Protein AF-A0A953DZ77-F1 (afdb_monomer_lite)

Sequence (72 aa):
MGVRQPQVEERSRANTGPVKHGYPPPRLAPGTLTTAYCGELIIVEGECSDRPPRDACPLCVLAWEERRRRFW

Structure (mmCIF, N/CA/C/O backbone):
data_AF-A0A953DZ77-F1
#
_entry.id   AF-A0A953DZ77-F1
#
loop_
_atom_site.group_PDB
_atom_site.id
_atom_site.type_symbol
_atom_site.label_atom_id
_atom_site.label_alt_id
_atom_site.label_comp_id
_atom_site.label_asym_id
_atom_site.label_entity_id
_atom_site.label_seq_id
_atom_site.pdbx_PDB_ins_code
_atom_site.Cartn_x
_atom_site.Cartn_y
_atom_site.Cartn_z
_atom_site.occupancy
_atom_site.B_iso_or_equiv
_atom_site.auth_seq_id
_atom_site.auth_comp_id
_atom_site.auth_asym_id
_atom_site.auth_atom_id
_atom_si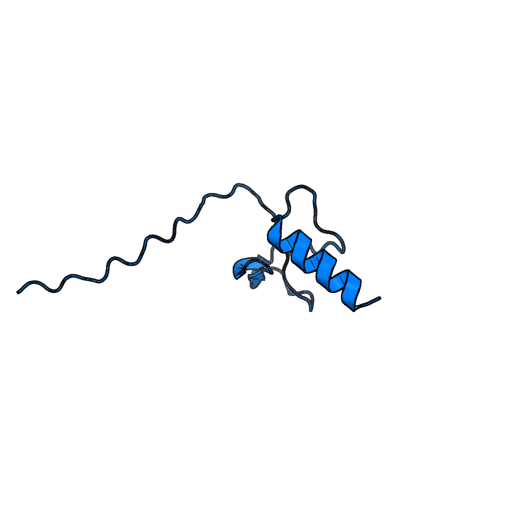te.pdbx_PDB_model_num
ATOM 1 N N . MET A 1 1 ? -10.269 45.725 -8.838 1.00 42.31 1 MET A N 1
ATOM 2 C CA . MET A 1 1 ? -9.484 44.743 -8.061 1.00 42.31 1 MET A CA 1
ATOM 3 C C . MET A 1 1 ? -10.400 43.567 -7.763 1.00 42.31 1 MET A C 1
ATOM 5 O O . MET A 1 1 ? -11.288 43.708 -6.938 1.00 42.31 1 MET A O 1
ATOM 9 N N . GLY A 1 2 ? -10.282 42.472 -8.513 1.00 44.88 2 GLY A N 1
ATOM 10 C CA . GLY A 1 2 ? -11.064 41.253 -8.298 1.00 44.88 2 GLY A CA 1
ATOM 11 C C . GLY A 1 2 ? -10.102 40.134 -7.933 1.00 44.88 2 GLY A C 1
ATOM 12 O O . GLY A 1 2 ? -9.196 39.833 -8.707 1.00 44.88 2 GLY A O 1
ATOM 13 N N . VAL A 1 3 ? -10.241 39.601 -6.724 1.00 47.00 3 VAL A N 1
ATOM 14 C CA . VAL A 1 3 ? -9.395 38.542 -6.169 1.00 47.00 3 VAL A CA 1
ATOM 15 C C . VAL A 1 3 ? -9.458 37.296 -7.058 1.00 47.00 3 VAL A C 1
ATOM 17 O O . VAL A 1 3 ? -10.506 36.675 -7.216 1.00 47.00 3 VAL A O 1
ATOM 20 N N . ARG A 1 4 ? -8.324 36.949 -7.676 1.00 45.97 4 ARG A N 1
ATOM 21 C CA . ARG A 1 4 ? -8.152 35.694 -8.414 1.00 45.97 4 ARG A CA 1
ATOM 22 C C . ARG A 1 4 ? -8.136 34.581 -7.373 1.00 45.97 4 ARG A C 1
ATOM 24 O O . ARG A 1 4 ? -7.171 34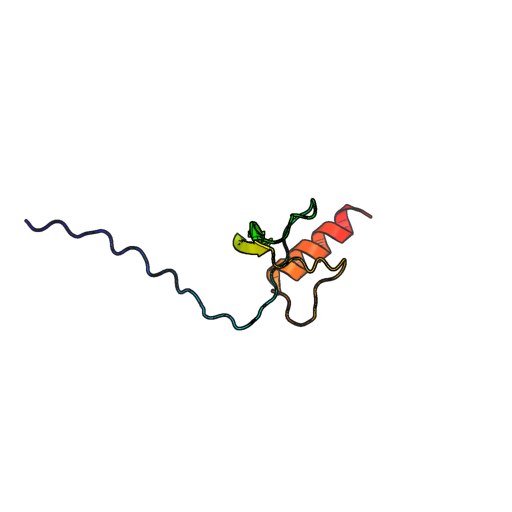.460 -6.623 1.00 45.97 4 ARG A O 1
ATOM 31 N N . GLN A 1 5 ? -9.229 33.828 -7.284 1.00 54.88 5 GLN A N 1
ATOM 32 C CA . GLN A 1 5 ? -9.245 32.592 -6.510 1.00 54.88 5 GLN A CA 1
ATOM 33 C C . GLN A 1 5 ? -8.132 31.682 -7.053 1.00 54.88 5 GLN A C 1
ATOM 35 O O . GLN A 1 5 ? -7.965 31.620 -8.277 1.00 54.88 5 GLN A O 1
ATOM 40 N N . PRO A 1 6 ? -7.334 31.030 -6.189 1.00 47.00 6 PRO A N 1
ATOM 41 C CA . PRO A 1 6 ? -6.343 30.085 -6.662 1.00 47.00 6 PRO A CA 1
ATOM 42 C C . PRO A 1 6 ? -7.111 28.976 -7.366 1.00 47.00 6 PRO A C 1
ATOM 44 O O . PRO A 1 6 ? -7.985 28.341 -6.778 1.00 47.00 6 PRO A O 1
ATOM 47 N N . GLN A 1 7 ? -6.820 28.815 -8.653 1.00 43.84 7 GLN A N 1
ATOM 48 C CA . GLN A 1 7 ? -7.208 27.655 -9.430 1.00 43.84 7 GLN A CA 1
ATOM 49 C C . GLN A 1 7 ? -6.682 26.464 -8.637 1.00 43.84 7 GLN A C 1
ATOM 51 O O . GLN A 1 7 ? -5.476 26.222 -8.623 1.00 43.84 7 GLN A O 1
ATOM 56 N N . VAL A 1 8 ? -7.568 25.820 -7.871 1.00 52.34 8 VAL A N 1
ATOM 57 C CA . VAL A 1 8 ? -7.302 24.516 -7.285 1.00 52.34 8 VAL A CA 1
ATOM 58 C C . VAL A 1 8 ? -6.984 23.673 -8.491 1.00 52.34 8 VAL A C 1
ATOM 60 O O . VAL A 1 8 ? -7.864 23.393 -9.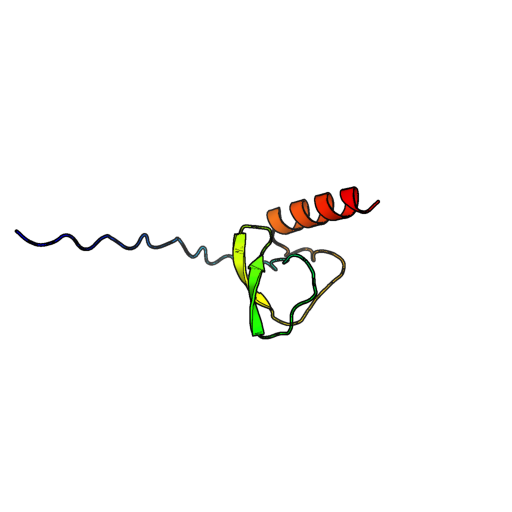301 1.00 52.34 8 VAL A O 1
ATOM 63 N N . GLU A 1 9 ? -5.686 23.440 -8.645 1.00 43.97 9 GLU A N 1
ATOM 64 C CA . GLU A 1 9 ? -5.085 22.546 -9.600 1.00 43.97 9 GLU A CA 1
ATOM 65 C C . GLU A 1 9 ? -5.987 21.327 -9.630 1.00 43.97 9 GLU A C 1
ATOM 67 O O . GLU A 1 9 ? -6.105 20.592 -8.643 1.00 43.97 9 GLU A O 1
ATOM 72 N N . GLU A 1 10 ? -6.740 21.226 -10.723 1.00 44.22 10 GLU A N 1
ATOM 73 C CA . GLU A 1 10 ? -7.474 20.043 -11.102 1.00 44.22 10 GLU A CA 1
ATOM 74 C C . GLU A 1 10 ? -6.383 18.993 -11.226 1.00 44.22 10 GLU A C 1
ATOM 76 O O . GLU A 1 10 ? -5.756 18.833 -12.269 1.00 44.22 10 GLU A O 1
ATOM 81 N N . ARG A 1 11 ? -6.047 18.372 -10.087 1.00 44.69 11 ARG A N 1
ATOM 82 C CA . ARG A 1 11 ? -5.251 17.164 -10.026 1.00 44.69 11 ARG A CA 1
ATOM 83 C C . ARG A 1 11 ? -5.964 16.288 -11.012 1.00 44.69 11 ARG A C 1
ATOM 85 O O . ARG A 1 11 ? -7.087 15.873 -10.726 1.00 44.69 11 ARG A O 1
ATOM 92 N N . SER A 1 12 ? -5.332 16.098 -12.163 1.00 42.91 12 SER A N 1
ATOM 93 C CA . SER A 1 12 ? -5.665 15.091 -13.139 1.00 42.91 12 SER A CA 1
ATOM 94 C C . SER A 1 12 ? -5.899 13.824 -12.344 1.00 42.91 12 SER A C 1
ATOM 96 O O . SER A 1 12 ? -4.963 13.099 -12.007 1.00 42.91 12 SER A O 1
ATOM 98 N N . ARG A 1 13 ? -7.156 13.588 -11.966 1.00 42.25 13 ARG A N 1
ATOM 99 C CA . ARG A 1 13 ? -7.625 12.314 -11.474 1.00 42.25 13 ARG A CA 1
ATOM 100 C C . ARG A 1 13 ? -7.656 11.514 -12.751 1.00 42.25 13 ARG A C 1
ATOM 102 O O . ARG A 1 13 ? -8.689 11.403 -13.404 1.00 42.25 13 ARG A O 1
ATOM 109 N N . ALA A 1 14 ? -6.453 11.110 -13.167 1.00 34.41 14 ALA A N 1
ATOM 110 C CA . ALA A 1 14 ? -6.253 10.103 -14.167 1.00 34.41 14 ALA A CA 1
ATOM 111 C C . ALA A 1 14 ? -7.229 9.021 -13.751 1.00 34.41 14 ALA A C 1
ATOM 113 O O . ALA A 1 14 ? -7.160 8.485 -12.643 1.00 34.41 14 ALA A O 1
ATOM 114 N N . ASN A 1 15 ? -8.231 8.828 -14.596 1.00 39.47 15 ASN A N 1
ATOM 115 C CA . ASN A 1 15 ? -9.157 7.731 -14.486 1.00 39.47 15 ASN A CA 1
ATOM 116 C C . ASN A 1 15 ? -8.346 6.497 -14.887 1.00 39.47 15 ASN A C 1
ATOM 118 O O . ASN A 1 15 ? -8.499 5.942 -15.972 1.00 39.47 15 ASN A O 1
ATOM 122 N N . THR A 1 16 ? -7.355 6.171 -14.060 1.00 44.56 16 THR A N 1
ATOM 123 C CA . THR A 1 16 ? -6.641 4.921 -14.098 1.00 44.56 16 THR A CA 1
ATOM 124 C C . THR A 1 16 ? -7.750 3.913 -13.826 1.00 44.56 16 THR A C 1
ATOM 126 O O . THR A 1 16 ? -8.299 3.886 -12.725 1.00 44.56 16 THR A O 1
ATOM 129 N N . GLY A 1 17 ? -8.163 3.151 -14.850 1.00 50.75 17 GLY A N 1
ATOM 130 C CA . GLY A 1 17 ? -9.004 1.956 -14.663 1.00 50.75 17 GLY A CA 1
ATOM 131 C C . GLY A 1 17 ? -8.402 1.043 -13.582 1.00 50.75 17 GLY A C 1
ATOM 132 O O . GLY A 1 17 ? -7.318 1.369 -13.122 1.00 50.75 17 GLY A O 1
ATOM 133 N N . PRO A 1 18 ? -9.043 -0.075 -13.183 1.00 68.81 18 PRO A N 1
ATOM 134 C CA . PRO A 1 18 ? -8.970 -0.717 -11.854 1.00 68.81 18 PRO A CA 1
ATOM 135 C C . PRO A 1 18 ? -7.566 -1.206 -11.455 1.00 68.81 18 PRO A C 1
ATOM 137 O O . PRO A 1 18 ? -7.312 -2.392 -11.283 1.00 68.81 18 PRO A O 1
ATOM 140 N N . VAL A 1 19 ? -6.618 -0.290 -11.343 1.00 76.31 19 VAL A N 1
ATOM 141 C CA . VAL A 1 19 ? -5.237 -0.546 -11.018 1.00 76.31 19 VAL A CA 1
ATOM 142 C C . VAL A 1 19 ? -5.232 -0.742 -9.525 1.00 76.31 19 VAL A C 1
ATOM 144 O O . VAL A 1 19 ? -5.601 0.143 -8.753 1.00 76.31 19 VAL A O 1
ATOM 147 N N . LYS A 1 20 ? -4.852 -1.942 -9.108 1.00 84.56 20 LYS A N 1
ATOM 148 C CA . LYS A 1 20 ? -4.825 -2.279 -7.693 1.00 84.56 20 LYS A CA 1
ATOM 149 C C . LYS A 1 20 ? -3.606 -1.623 -7.056 1.00 84.56 20 LYS A C 1
ATOM 151 O O . LYS A 1 20 ? -2.462 -1.831 -7.472 1.00 84.56 20 LYS A O 1
ATOM 156 N N . HIS A 1 21 ? -3.843 -0.819 -6.030 1.00 88.19 21 HIS A N 1
ATOM 157 C CA . HIS A 1 21 ? -2.784 -0.149 -5.287 1.00 88.19 21 HIS A CA 1
ATOM 158 C C . HIS A 1 21 ? -2.435 -0.939 -4.026 1.00 88.19 21 HIS A C 1
ATOM 160 O O . HIS A 1 21 ? -3.305 -1.342 -3.257 1.00 88.19 21 HIS A O 1
ATOM 166 N N . GLY A 1 22 ? -1.138 -1.158 -3.812 1.00 88.06 22 GLY A N 1
ATOM 167 C CA . GLY A 1 22 ? -0.625 -1.771 -2.590 1.00 88.06 22 GLY A CA 1
ATOM 168 C C . GLY A 1 22 ? -0.310 -0.712 -1.539 1.00 88.06 22 GLY A C 1
ATOM 169 O O . GLY A 1 22 ? 0.187 0.362 -1.877 1.00 88.06 22 GLY A O 1
ATOM 170 N N . TYR A 1 23 ? -0.536 -1.028 -0.266 1.00 87.44 23 TYR A N 1
ATOM 171 C CA . TYR A 1 23 ? -0.185 -0.172 0.869 1.00 87.44 23 TYR A CA 1
ATOM 172 C C . TYR A 1 23 ? 0.831 -0.870 1.793 1.00 87.44 23 TYR A C 1
ATOM 174 O O . TYR A 1 23 ? 0.940 -2.104 1.780 1.00 87.44 23 TYR A O 1
ATOM 182 N N . PRO A 1 24 ? 1.623 -0.113 2.574 1.00 83.12 24 PRO A N 1
ATOM 183 C CA . PRO A 1 24 ? 2.554 -0.694 3.534 1.00 83.12 24 PRO A CA 1
ATOM 184 C C . PRO A 1 24 ? 1.828 -1.398 4.699 1.00 83.12 24 PRO A C 1
ATOM 186 O O . PRO A 1 24 ? 0.797 -0.909 5.144 1.00 83.12 24 PRO A O 1
ATOM 189 N N . PRO A 1 25 ? 2.368 -2.504 5.253 1.00 82.50 25 PRO A N 1
ATOM 190 C CA . PRO A 1 25 ? 1.879 -3.088 6.491 1.00 82.50 25 PRO A CA 1
ATOM 191 C C . PRO A 1 25 ? 1.966 -2.091 7.660 1.00 82.50 25 PRO A C 1
ATOM 193 O O . PRO A 1 25 ? 2.821 -1.196 7.633 1.00 82.50 25 PRO A O 1
ATOM 196 N N . PRO A 1 26 ? 1.172 -2.305 8.726 1.00 85.06 26 PRO A N 1
ATOM 197 C CA . PRO A 1 26 ? 0.342 -3.493 8.989 1.00 85.06 26 P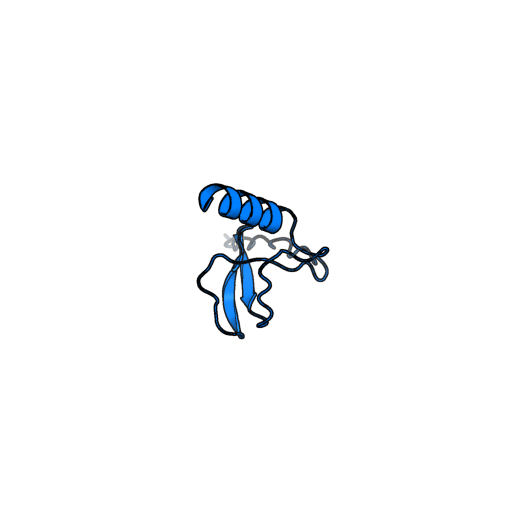RO A CA 1
ATOM 198 C C . PRO A 1 26 ? -0.909 -3.597 8.098 1.00 85.06 26 PRO A C 1
ATOM 200 O O . PRO A 1 26 ? -1.322 -2.616 7.490 1.00 85.06 26 PRO A O 1
ATOM 203 N N . ARG A 1 27 ? -1.509 -4.797 8.007 1.00 84.75 27 ARG A N 1
ATOM 204 C CA . ARG A 1 27 ? -2.792 -4.996 7.306 1.00 84.75 27 ARG A CA 1
ATOM 205 C C . ARG A 1 27 ? -3.851 -4.097 7.953 1.00 84.75 27 ARG A C 1
ATOM 207 O O . ARG A 1 27 ? -4.024 -4.134 9.169 1.00 84.75 27 ARG A O 1
ATOM 214 N N . LEU A 1 28 ? -4.551 -3.318 7.136 1.00 85.81 28 LEU A N 1
ATOM 215 C CA . LEU A 1 28 ? -5.588 -2.385 7.573 1.00 85.81 28 LEU A CA 1
ATOM 216 C C . LEU A 1 28 ? -6.983 -2.983 7.360 1.00 85.81 28 LEU A C 1
ATOM 218 O O . LEU A 1 28 ? -7.169 -3.871 6.525 1.00 85.81 28 LEU A O 1
ATOM 222 N N . ALA A 1 29 ? -7.963 -2.493 8.120 1.00 87.38 29 ALA A N 1
ATOM 223 C CA . ALA A 1 29 ? -9.350 -2.924 7.984 1.00 87.38 29 ALA A CA 1
ATOM 224 C C . ALA A 1 29 ? -9.971 -2.407 6.669 1.00 87.38 29 ALA A C 1
ATOM 226 O O . ALA A 1 29 ? -9.624 -1.302 6.232 1.00 87.38 29 ALA A O 1
ATOM 227 N N . PRO A 1 30 ? -10.914 -3.146 6.056 1.00 88.88 30 PRO A N 1
ATOM 228 C CA . PRO A 1 30 ? -11.691 -2.640 4.927 1.00 88.88 30 PRO A CA 1
ATOM 229 C C . PRO A 1 30 ? -12.374 -1.306 5.270 1.00 88.88 30 PRO A C 1
ATOM 231 O O . PRO A 1 30 ? -12.814 -1.106 6.400 1.00 88.88 30 PRO A O 1
ATOM 234 N N . GLY A 1 31 ? -12.442 -0.383 4.314 1.00 87.56 31 GLY A N 1
ATOM 235 C CA . GLY A 1 31 ? -12.970 0.972 4.504 1.00 87.56 31 GLY A CA 1
ATOM 236 C C . GLY A 1 31 ? -11.976 1.971 5.110 1.00 87.56 31 GLY A C 1
ATOM 237 O O . GLY A 1 31 ? -12.284 3.157 5.194 1.00 87.56 31 GLY A O 1
ATOM 238 N N . THR A 1 32 ? -10.773 1.534 5.498 1.00 89.75 32 THR A N 1
ATOM 239 C CA . THR A 1 32 ? -9.734 2.439 6.016 1.00 89.75 32 THR A CA 1
ATOM 240 C C . THR A 1 32 ? -9.150 3.284 4.887 1.00 89.75 32 THR A C 1
ATOM 242 O O . THR A 1 32 ? -8.731 2.744 3.862 1.00 89.75 32 THR A O 1
ATOM 245 N N . LEU A 1 33 ? -9.077 4.600 5.092 1.00 90.31 33 LEU A N 1
ATOM 246 C CA . LEU A 1 33 ? -8.359 5.517 4.210 1.00 90.31 33 LEU A CA 1
ATOM 247 C C . LEU A 1 33 ? -6.854 5.434 4.502 1.00 90.31 33 LEU A C 1
ATOM 249 O O . LEU A 1 33 ? -6.437 5.573 5.651 1.00 90.31 33 LEU A O 1
ATOM 253 N N . THR A 1 34 ? -6.038 5.207 3.478 1.00 89.75 34 THR A N 1
ATOM 254 C CA . THR A 1 34 ? -4.584 5.073 3.621 1.00 89.75 34 THR A CA 1
ATOM 255 C C . THR A 1 34 ? -3.848 5.566 2.382 1.00 89.75 34 THR A C 1
ATOM 257 O O . THR A 1 34 ? -4.453 5.849 1.350 1.00 89.75 34 THR A O 1
ATOM 260 N N . THR A 1 35 ? -2.526 5.647 2.478 1.00 90.62 35 THR A N 1
ATOM 261 C CA . THR A 1 35 ? -1.651 6.022 1.370 1.00 90.62 35 THR A CA 1
ATOM 262 C C . THR A 1 35 ? -0.976 4.776 0.803 1.00 90.62 35 THR A C 1
ATOM 264 O O . THR A 1 35 ? -0.316 4.020 1.520 1.00 90.62 35 THR A O 1
ATOM 267 N N . ALA A 1 36 ? -1.136 4.561 -0.499 1.00 91.12 36 ALA A N 1
ATOM 268 C CA . ALA A 1 36 ? -0.461 3.515 -1.249 1.00 91.12 36 ALA A CA 1
ATOM 269 C C . ALA A 1 36 ? 1.057 3.751 -1.315 1.00 91.12 36 ALA A C 1
ATOM 271 O O . ALA A 1 36 ? 1.539 4.870 -1.137 1.00 91.12 36 ALA A O 1
ATOM 272 N N . TYR A 1 37 ? 1.824 2.719 -1.672 1.00 88.69 37 TYR A N 1
ATOM 273 C CA . TYR A 1 37 ? 3.272 2.846 -1.890 1.00 88.69 37 TYR A CA 1
ATOM 274 C C . TYR A 1 37 ? 3.639 3.903 -2.940 1.00 88.69 37 TYR A C 1
ATOM 276 O O . TYR A 1 37 ? 4.680 4.541 -2.828 1.00 88.69 37 TYR A O 1
ATOM 284 N N . CYS A 1 38 ? 2.786 4.109 -3.946 1.00 89.06 38 CYS A N 1
ATOM 285 C CA . CYS A 1 38 ? 2.979 5.133 -4.973 1.00 89.06 38 CYS A CA 1
ATOM 286 C C . CYS A 1 38 ? 2.625 6.561 -4.516 1.00 89.06 38 CYS A C 1
ATOM 288 O O . CYS A 1 38 ? 2.738 7.487 -5.311 1.00 89.06 38 CYS A O 1
ATOM 290 N N . GLY A 1 39 ? 2.183 6.754 -3.267 1.00 88.56 39 GLY A N 1
ATOM 291 C CA . GLY A 1 39 ? 1.760 8.055 -2.735 1.00 88.56 39 GLY A CA 1
ATOM 292 C C . GLY A 1 39 ? 0.300 8.416 -3.025 1.00 88.56 39 GLY A C 1
ATOM 293 O O . GLY A 1 39 ? -0.141 9.510 -2.676 1.00 88.56 39 GLY A O 1
ATOM 294 N N . GLU A 1 40 ? -0.458 7.516 -3.650 1.00 89.06 40 GLU A N 1
ATOM 295 C CA . GLU A 1 40 ? -1.876 7.722 -3.943 1.00 89.06 40 GLU A CA 1
ATOM 296 C C . GLU A 1 40 ? -2.753 7.443 -2.718 1.00 89.06 40 GLU A C 1
ATOM 298 O O . GLU A 1 40 ? -2.484 6.523 -1.947 1.00 89.06 40 GLU A O 1
ATOM 303 N N . LEU A 1 41 ? -3.799 8.247 -2.528 1.00 89.12 41 LEU A N 1
ATOM 304 C CA . LEU A 1 41 ? -4.749 8.078 -1.431 1.00 89.12 41 LEU A CA 1
ATOM 305 C C . LEU A 1 41 ? -5.807 7.046 -1.834 1.00 89.12 41 LEU A C 1
ATOM 307 O O . LEU A 1 41 ? -6.504 7.237 -2.829 1.00 89.12 41 LEU A O 1
ATOM 311 N N . ILE A 1 42 ? -5.935 5.971 -1.060 1.00 88.88 42 ILE A N 1
ATOM 312 C CA . ILE A 1 42 ? -6.792 4.825 -1.374 1.00 88.88 42 ILE A CA 1
ATOM 313 C C . ILE A 1 42 ? -7.678 4.444 -0.188 1.00 88.88 42 ILE A C 1
ATOM 315 O O . ILE A 1 42 ? -7.351 4.716 0.968 1.00 88.88 42 ILE A O 1
ATOM 319 N N . ILE A 1 43 ? -8.790 3.771 -0.476 1.00 89.44 43 ILE A N 1
ATOM 320 C CA . ILE A 1 43 ? -9.628 3.113 0.529 1.00 89.44 43 ILE A CA 1
ATOM 321 C C . ILE A 1 43 ? -9.361 1.614 0.436 1.00 89.44 43 ILE A C 1
ATOM 323 O O . ILE A 1 43 ? -9.379 1.042 -0.651 1.00 89.44 43 ILE A O 1
ATOM 327 N N . VAL A 1 44 ? -9.093 0.972 1.570 1.00 87.06 44 VAL A N 1
ATOM 328 C CA . VAL A 1 44 ? -8.808 -0.465 1.617 1.00 87.06 44 VAL A CA 1
ATOM 329 C C . VAL A 1 44 ? -10.082 -1.250 1.308 1.00 87.06 44 VAL A C 1
ATOM 331 O O . VAL A 1 44 ? -11.047 -1.180 2.059 1.00 87.06 44 VAL A O 1
ATOM 334 N N . GLU A 1 45 ? -10.085 -2.032 0.231 1.00 80.94 45 GLU A N 1
ATOM 335 C CA . GLU A 1 45 ? -11.250 -2.850 -0.153 1.00 80.94 45 GLU A CA 1
ATOM 336 C C . GLU A 1 45 ? -11.360 -4.152 0.664 1.00 80.94 45 GLU A C 1
ATOM 338 O O . GLU A 1 45 ? -12.436 -4.730 0.783 1.00 80.94 45 GLU A O 1
ATOM 343 N N . GLY A 1 46 ? -10.261 -4.591 1.290 1.00 69.62 46 GLY A N 1
ATOM 344 C CA . GLY A 1 46 ? -10.214 -5.763 2.175 1.00 69.62 46 GLY A CA 1
ATOM 345 C C . GLY A 1 46 ? -9.486 -6.977 1.599 1.00 69.62 46 GLY A C 1
ATOM 346 O O . GLY A 1 46 ? -9.070 -7.853 2.360 1.00 69.62 46 GLY A O 1
ATOM 347 N N . GLU A 1 47 ? -9.237 -7.007 0.288 1.00 68.62 47 GLU A N 1
ATOM 348 C CA . GLU A 1 47 ? -8.339 -7.990 -0.318 1.00 68.62 47 GLU A CA 1
ATOM 349 C C . GLU A 1 47 ? -6.883 -7.629 0.009 1.00 68.62 47 GLU A 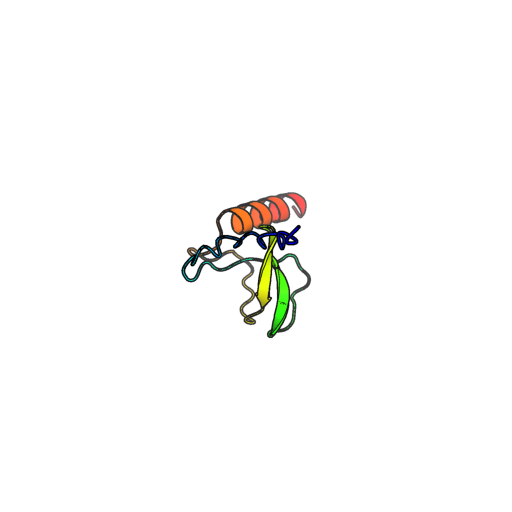C 1
ATOM 351 O O . GLU A 1 47 ? -6.351 -6.614 -0.435 1.00 68.62 47 GLU A O 1
ATOM 356 N N . CYS A 1 48 ? -6.216 -8.465 0.802 1.00 67.75 48 CYS A N 1
ATOM 357 C CA . CYS A 1 48 ? -4.791 -8.330 1.082 1.00 67.75 48 CYS A CA 1
ATOM 358 C C . CYS A 1 48 ? -4.095 -9.616 0.646 1.00 67.75 48 CYS A C 1
ATOM 360 O O . CYS A 1 48 ? -4.216 -10.655 1.299 1.00 67.75 48 CYS A O 1
ATOM 362 N N . SER A 1 49 ? -3.384 -9.521 -0.473 1.00 70.44 49 SER A N 1
ATOM 363 C CA . SER A 1 49 ? -2.570 -10.591 -1.040 1.00 70.44 49 SER A CA 1
ATOM 364 C C . SER A 1 49 ? -1.110 -10.400 -0.640 1.00 70.44 49 SER A C 1
ATOM 366 O O . SER A 1 49 ? -0.609 -9.276 -0.617 1.00 70.44 49 SER A O 1
ATOM 368 N N . ASP A 1 50 ? -0.404 -11.499 -0.376 1.00 72.75 50 ASP A N 1
ATOM 369 C CA . ASP A 1 50 ? 1.038 -11.476 -0.108 1.00 72.75 50 ASP A CA 1
ATOM 370 C C . ASP A 1 50 ? 1.868 -11.137 -1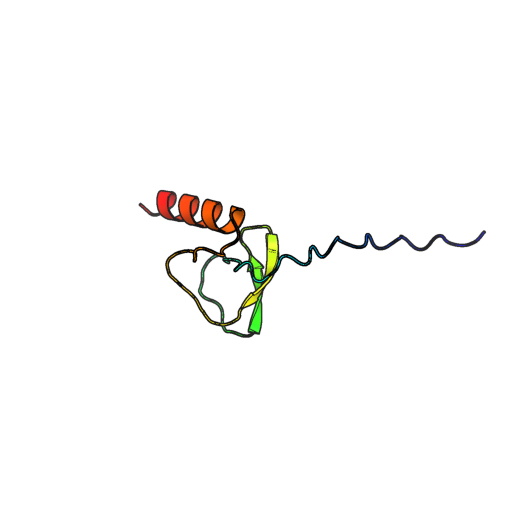.349 1.00 72.75 50 ASP A C 1
ATOM 372 O O . ASP A 1 50 ? 3.058 -10.855 -1.227 1.00 72.75 50 ASP A O 1
ATOM 376 N N . ARG A 1 51 ? 1.262 -11.157 -2.545 1.00 79.00 51 ARG A N 1
ATOM 377 C CA . ARG A 1 51 ? 1.896 -10.779 -3.814 1.00 79.00 51 ARG A CA 1
ATOM 378 C C . ARG A 1 51 ? 1.047 -9.767 -4.584 1.00 79.00 51 ARG A C 1
ATOM 380 O O . ARG A 1 51 ? -0.179 -9.916 -4.598 1.00 79.00 51 ARG A O 1
ATOM 387 N N . PRO A 1 52 ? 1.671 -8.795 -5.272 1.00 82.31 52 PRO A N 1
ATOM 388 C CA . PRO A 1 52 ? 0.947 -7.875 -6.132 1.00 82.31 52 PRO A CA 1
ATOM 389 C C . PRO A 1 52 ? 0.257 -8.636 -7.278 1.00 82.31 52 PRO A C 1
ATOM 391 O O . PRO A 1 52 ? 0.887 -9.511 -7.882 1.00 82.31 52 PRO A O 1
ATOM 394 N N . PRO A 1 53 ? -1.018 -8.345 -7.580 1.00 81.75 53 PRO A N 1
ATOM 395 C CA . PRO A 1 53 ? -1.709 -8.928 -8.727 1.00 81.75 53 PRO A CA 1
ATOM 396 C C . PRO A 1 53 ? -1.206 -8.331 -10.058 1.00 81.75 53 PRO A C 1
ATOM 398 O O . PRO A 1 53 ? -0.439 -7.370 -10.075 1.00 81.75 53 PRO A O 1
ATOM 401 N N . ARG A 1 54 ? -1.601 -8.922 -11.196 1.00 81.38 54 ARG A N 1
ATOM 402 C CA . ARG A 1 54 ? -1.103 -8.518 -12.533 1.00 81.38 54 ARG A CA 1
ATOM 403 C C . ARG A 1 54 ? -1.525 -7.105 -12.943 1.00 81.38 54 ARG A C 1
ATOM 405 O O . ARG A 1 54 ? -0.827 -6.464 -13.716 1.00 81.38 54 ARG A O 1
ATOM 412 N N . ASP A 1 55 ? -2.660 -6.659 -12.433 1.00 84.75 55 ASP A N 1
ATOM 413 C CA . ASP A 1 55 ? -3.258 -5.335 -12.592 1.00 84.75 55 ASP A CA 1
ATOM 414 C C . ASP A 1 55 ? -2.784 -4.342 -11.515 1.00 84.75 55 ASP A C 1
ATOM 416 O O . ASP A 1 55 ? -3.367 -3.272 -11.352 1.00 84.75 55 ASP A O 1
ATOM 420 N N . ALA A 1 56 ? -1.731 -4.670 -10.758 1.00 85.25 56 ALA A N 1
ATOM 421 C CA . ALA A 1 56 ? -1.202 -3.774 -9.740 1.00 85.25 56 ALA A CA 1
ATOM 422 C C . ALA A 1 56 ? -0.442 -2.581 -10.330 1.00 85.25 56 ALA A C 1
ATOM 424 O O . ALA A 1 56 ? 0.239 -2.682 -11.352 1.00 85.25 56 ALA A O 1
ATOM 425 N N . CYS A 1 57 ? -0.480 -1.456 -9.615 1.00 88.31 57 CYS A N 1
ATOM 426 C CA . CYS A 1 57 ? 0.314 -0.274 -9.939 1.00 88.31 57 CYS A CA 1
ATOM 427 C C . CYS A 1 57 ? 1.815 -0.635 -9.988 1.00 88.31 57 CYS A C 1
ATOM 429 O O . CYS A 1 57 ? 2.348 -1.069 -8.961 1.00 88.31 57 CYS A O 1
ATOM 431 N N . PRO A 1 58 ? 2.534 -0.403 -11.107 1.00 89.75 58 PRO A N 1
ATOM 432 C CA . PRO A 1 58 ? 3.944 -0.782 -11.240 1.00 89.75 58 PRO A CA 1
ATOM 433 C C . PRO A 1 58 ? 4.846 -0.199 -10.145 1.00 89.75 58 PRO A C 1
ATOM 435 O O . PRO A 1 58 ? 5.732 -0.884 -9.642 1.00 89.75 58 PRO A O 1
ATOM 438 N N . LEU A 1 59 ? 4.581 1.038 -9.706 1.00 90.50 59 LEU A N 1
ATOM 439 C CA . LEU A 1 59 ? 5.316 1.668 -8.603 1.00 90.50 59 LEU A CA 1
ATOM 440 C C . LEU A 1 59 ? 5.073 0.955 -7.266 1.00 90.50 59 LEU A C 1
ATOM 442 O O . LEU A 1 59 ? 6.001 0.777 -6.479 1.00 90.50 59 LEU A O 1
ATOM 446 N N . CYS A 1 60 ? 3.841 0.501 -7.018 1.00 89.94 60 CYS A N 1
ATOM 447 C CA . CYS A 1 60 ? 3.530 -0.290 -5.829 1.00 89.94 60 CYS A CA 1
ATOM 448 C C . CYS A 1 60 ? 4.198 -1.671 -5.875 1.00 89.94 60 CYS A C 1
ATOM 450 O O . CYS A 1 60 ? 4.639 -2.159 -4.835 1.00 89.94 60 CYS A O 1
ATOM 452 N N . VAL A 1 61 ? 4.299 -2.286 -7.061 1.00 90.19 61 VAL A N 1
ATOM 453 C CA . VAL A 1 61 ? 5.021 -3.555 -7.249 1.00 90.19 61 VAL A CA 1
ATOM 454 C C . VAL A 1 61 ? 6.501 -3.382 -6.921 1.00 90.19 61 VAL A C 1
ATOM 456 O O . VAL A 1 61 ? 7.018 -4.132 -6.096 1.00 90.19 61 VAL A O 1
ATOM 459 N N . LEU A 1 62 ? 7.158 -2.363 -7.485 1.00 91.00 62 LEU A N 1
ATOM 460 C CA . LEU A 1 62 ? 8.575 -2.077 -7.229 1.00 91.00 62 LEU A CA 1
ATOM 461 C C . LEU A 1 62 ? 8.857 -1.860 -5.736 1.00 91.00 62 LEU A C 1
ATOM 463 O O . LEU A 1 62 ? 9.787 -2.450 -5.188 1.00 91.00 62 LEU A O 1
ATOM 467 N N . ALA A 1 63 ? 8.021 -1.070 -5.057 1.00 88.56 63 ALA A N 1
ATOM 468 C CA . ALA A 1 63 ? 8.156 -0.837 -3.621 1.00 88.56 63 ALA A CA 1
ATOM 469 C C . ALA A 1 63 ? 7.967 -2.124 -2.795 1.00 88.56 63 ALA A C 1
ATOM 471 O O . ALA A 1 63 ? 8.686 -2.357 -1.820 1.00 88.56 63 ALA A O 1
ATOM 472 N N . TRP A 1 64 ? 7.025 -2.991 -3.184 1.00 87.06 64 TRP A N 1
ATOM 473 C CA . TRP A 1 64 ? 6.844 -4.297 -2.547 1.00 87.06 64 TRP A CA 1
ATOM 474 C C . TRP A 1 64 ? 8.048 -5.227 -2.775 1.00 87.06 64 TRP A C 1
ATOM 476 O O . TRP A 1 64 ? 8.482 -5.901 -1.837 1.00 87.06 64 TRP A O 1
ATOM 486 N N . GLU A 1 65 ? 8.623 -5.250 -3.981 1.00 89.50 65 GLU A N 1
ATOM 487 C CA . GLU A 1 65 ? 9.816 -6.048 -4.290 1.00 89.50 65 GLU A CA 1
ATOM 488 C C . GLU A 1 65 ? 11.031 -5.579 -3.491 1.00 89.50 65 GLU A C 1
ATOM 490 O O . GLU A 1 65 ? 11.726 -6.398 -2.884 1.00 89.50 65 GLU A O 1
ATOM 495 N N . GLU A 1 66 ? 11.266 -4.266 -3.444 1.00 88.62 66 GLU A N 1
ATOM 496 C CA . GLU A 1 66 ? 12.339 -3.673 -2.650 1.00 88.62 66 GLU A CA 1
ATOM 497 C C . GLU A 1 66 ? 12.179 -4.024 -1.171 1.00 88.62 66 GLU A C 1
ATOM 499 O O . GLU A 1 66 ? 13.133 -4.464 -0.526 1.00 88.62 66 GLU A O 1
ATOM 504 N N . ARG A 1 67 ? 10.957 -3.907 -0.640 1.00 83.06 67 ARG A N 1
ATOM 505 C CA . ARG A 1 67 ? 10.657 -4.309 0.731 1.00 83.06 67 ARG A CA 1
ATOM 506 C C . ARG A 1 67 ? 11.028 -5.770 0.963 1.00 83.06 67 ARG A C 1
ATOM 508 O O . ARG A 1 67 ? 11.738 -6.063 1.917 1.00 83.06 67 ARG A O 1
ATOM 515 N N . ARG A 1 68 ? 10.593 -6.688 0.096 1.00 83.56 68 ARG A N 1
ATOM 516 C CA . ARG A 1 68 ? 10.901 -8.119 0.243 1.00 83.56 68 ARG A CA 1
ATOM 517 C C . ARG A 1 68 ? 12.393 -8.419 0.248 1.00 83.56 68 ARG A C 1
ATOM 519 O O . ARG A 1 68 ? 12.800 -9.296 0.998 1.00 83.56 68 ARG A O 1
ATOM 526 N N . ARG A 1 69 ? 13.191 -7.701 -0.544 1.00 83.94 69 ARG A N 1
ATOM 527 C CA . ARG A 1 69 ? 14.655 -7.851 -0.556 1.00 83.94 69 ARG A CA 1
ATOM 528 C C . ARG A 1 69 ? 15.323 -7.384 0.736 1.00 83.94 69 ARG A C 1
ATOM 530 O O . ARG A 1 69 ? 16.405 -7.855 1.031 1.00 83.94 69 ARG A O 1
ATOM 537 N N . ARG A 1 70 ? 14.711 -6.456 1.478 1.00 78.94 70 ARG A N 1
ATOM 538 C CA . ARG A 1 70 ? 15.253 -5.928 2.745 1.00 78.94 70 ARG A CA 1
ATOM 539 C C . ARG A 1 70 ? 14.910 -6.784 3.971 1.00 78.94 70 ARG A C 1
ATOM 541 O O . ARG A 1 70 ? 15.505 -6.577 5.021 1.00 78.94 70 ARG A O 1
ATOM 548 N N . PHE A 1 71 ? 13.923 -7.677 3.862 1.00 63.94 71 PHE A N 1
ATOM 549 C CA . PHE A 1 71 ? 13.503 -8.590 4.939 1.00 63.94 71 PHE A CA 1
ATOM 550 C C . PHE A 1 71 ? 14.022 -10.032 4.752 1.00 63.94 71 PHE A C 1
ATOM 552 O O . PHE A 1 71 ? 13.623 -10.915 5.509 1.00 63.94 71 PHE A O 1
ATOM 559 N N . TRP A 1 72 ? 14.887 -10.258 3.758 1.00 50.62 72 TRP A N 1
ATOM 560 C CA . TRP A 1 72 ? 15.713 -11.457 3.563 1.00 50.62 72 TRP A CA 1
ATOM 561 C C . TRP A 1 72 ? 17.182 -11.081 3.743 1.00 50.62 72 TRP A C 1
ATOM 563 O O . TRP A 1 72 ? 17.957 -11.976 4.138 1.00 50.62 72 TRP A O 1
#

Secondary structure (DSSP, 8-state):
-----------------SPBPP-PSSPPPTT-EEE-TTS-EEE--S---SS--TTB-HHHHHHHHHHHHH--

Foldseek 3Di:
DDDDDPPPPPPCPPPLPPADFAQDDDDDDAQDWDAGQVRDIDGHNHDDDLAHDPSHDVSSNVVSVVVVVVVD

Radius of gyration: 16.23 Å; chains: 1; bounding box: 29×56×24 Å

pLDDT: mean 74.55, std 18.04, range [34.41, 91.12]